Protein AF-A0A6I5RIF5-F1 (afdb_monomer_lite)

pLDDT: mean 98.1, std 1.43, range [87.19, 98.88]

Radius of gyration: 16.78 Å; chains: 1; bounding box: 30×26×51 Å

Sequence (70 aa):
MIPGEMLIESGEIELNAGRETVTLMVANTGDRPIQVGSHFHFFEVNKALSFDRDRAKGMRLDIPAGTAVR

Secondary structure (DSSP, 8-state):
--TT---PPS-----STT--------EE-SSS---EETTS-GGGS-TTEES-SGGGTT----S-TT-EE-

Structure (mmCIF, N/CA/C/O backbone):
data_AF-A0A6I5RIF5-F1
#
_entry.id   AF-A0A6I5RIF5-F1
#
loop_
_atom_site.group_PDB
_atom_site.id
_atom_site.type_symbol
_atom_site.label_atom_id
_atom_site.label_alt_id
_atom_site.label_comp_id
_atom_site.label_asym_id
_atom_site.label_entity_id
_atom_site.label_seq_id
_atom_site.pdbx_PDB_ins_code
_atom_site.Cartn_x
_atom_site.Cartn_y
_atom_site.Cartn_z
_atom_site.occupancy
_atom_site.B_iso_or_equiv
_atom_site.auth_seq_id
_atom_site.auth_comp_id
_atom_site.auth_asym_id
_atom_site.auth_atom_id
_atom_site.pdbx_PDB_model_num
ATOM 1 N N . MET A 1 1 ? -10.668 11.848 35.854 1.00 87.19 1 MET A N 1
ATOM 2 C CA . MET A 1 1 ? -11.587 12.131 34.736 1.00 87.19 1 MET A CA 1
ATOM 3 C C . MET A 1 1 ? -10.752 12.765 33.649 1.00 87.19 1 MET A C 1
ATOM 5 O O . MET A 1 1 ? -10.153 13.802 33.920 1.00 87.19 1 MET A O 1
ATOM 9 N N . ILE A 1 2 ? -10.624 12.103 32.501 1.00 96.69 2 ILE A N 1
ATOM 10 C CA . ILE A 1 2 ? -9.838 12.597 31.370 1.00 96.69 2 ILE A CA 1
ATOM 11 C C . ILE A 1 2 ? -10.834 12.907 30.240 1.00 96.69 2 ILE A C 1
ATOM 13 O O . ILE A 1 2 ? -11.304 11.988 29.572 1.00 96.69 2 ILE A O 1
ATOM 17 N N . PRO A 1 3 ? -11.224 14.181 30.033 1.00 97.31 3 PRO A N 1
ATOM 18 C CA . PRO A 1 3 ? -12.109 14.539 28.930 1.00 97.31 3 PRO A CA 1
ATOM 19 C C . PRO A 1 3 ? -11.501 14.108 27.591 1.00 97.31 3 PRO A C 1
ATOM 21 O O . PRO A 1 3 ? -10.407 14.545 27.239 1.00 97.31 3 PRO A O 1
ATOM 24 N N . GLY A 1 4 ? -12.218 13.262 26.851 1.00 97.44 4 GLY A N 1
ATOM 25 C CA . GLY A 1 4 ? -11.781 12.768 25.543 1.00 97.44 4 GLY A CA 1
ATOM 26 C C . GLY A 1 4 ? -10.886 11.527 25.577 1.00 97.44 4 GLY A C 1
ATOM 27 O O . GLY A 1 4 ? -10.318 11.187 24.542 1.00 97.44 4 GLY A O 1
ATOM 28 N N . GLU A 1 5 ? -10.747 10.842 26.720 1.00 97.75 5 GLU A N 1
ATOM 29 C CA . GLU A 1 5 ? -10.076 9.539 26.727 1.00 97.75 5 GLU A CA 1
ATOM 30 C C . GLU A 1 5 ? -10.821 8.521 25.854 1.00 97.75 5 GLU A C 1
ATOM 32 O O . GLU A 1 5 ? -12.049 8.425 25.879 1.00 97.75 5 GLU A O 1
ATOM 37 N N . MET A 1 6 ? -10.059 7.761 25.067 1.00 97.12 6 MET A N 1
ATOM 38 C CA . MET A 1 6 ? -10.576 6.626 24.313 1.00 97.12 6 MET A CA 1
ATOM 39 C C . MET A 1 6 ? -10.308 5.349 25.104 1.00 97.12 6 MET A C 1
ATOM 41 O O . MET A 1 6 ? -9.164 5.059 25.449 1.00 97.12 6 MET A O 1
ATOM 45 N N . LEU A 1 7 ? -11.358 4.568 25.341 1.00 96.62 7 LEU A N 1
ATOM 46 C CA . LEU A 1 7 ? -11.267 3.226 25.910 1.00 96.62 7 LEU A CA 1
ATOM 47 C C . LEU A 1 7 ? -11.394 2.224 24.762 1.00 96.62 7 LEU A C 1
ATOM 49 O O . LEU A 1 7 ? -12.493 1.798 24.420 1.00 96.62 7 LEU A O 1
ATOM 53 N N . ILE A 1 8 ? -10.273 1.937 24.099 1.00 97.50 8 ILE A N 1
ATOM 54 C CA . ILE A 1 8 ? -10.250 1.046 22.933 1.00 97.50 8 ILE A CA 1
ATOM 55 C C . ILE A 1 8 ? -10.254 -0.407 23.415 1.00 97.50 8 ILE A C 1
ATOM 57 O O . ILE A 1 8 ? -9.472 -0.778 24.291 1.00 97.50 8 ILE A O 1
ATOM 61 N N . GLU A 1 9 ? -11.128 -1.227 22.837 1.00 97.50 9 GLU A N 1
ATOM 62 C CA . GLU A 1 9 ? -11.143 -2.666 23.087 1.00 97.50 9 GLU A CA 1
ATOM 63 C C . GLU A 1 9 ? -9.885 -3.337 22.522 1.00 97.50 9 GLU A C 1
ATOM 65 O O . GLU A 1 9 ? -9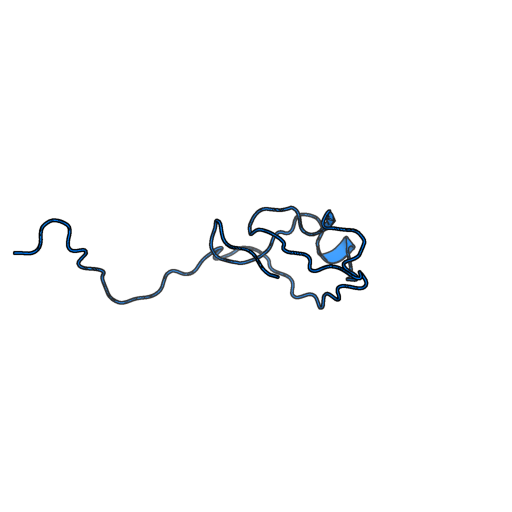.319 -2.914 21.513 1.00 97.50 9 GLU A O 1
ATOM 70 N N . SER A 1 10 ? -9.437 -4.411 23.169 1.00 96.81 10 SER A N 1
ATOM 71 C CA . SER A 1 10 ? -8.337 -5.214 22.644 1.00 96.81 10 SER A CA 1
ATOM 72 C C . SER A 1 10 ? -8.772 -5.976 21.396 1.00 96.81 10 SER A C 1
ATOM 74 O O . SER A 1 10 ? -9.851 -6.566 21.381 1.00 96.81 10 SER A O 1
ATOM 76 N N . GLY A 1 11 ? -7.899 -6.053 20.399 1.00 97.31 11 GLY A N 1
ATOM 77 C CA . GLY A 1 11 ? -8.135 -6.819 19.183 1.00 97.31 11 GLY A CA 1
ATOM 78 C C . GLY A 1 11 ? -7.369 -6.237 18.006 1.00 97.31 11 GLY A C 1
ATOM 79 O O . GLY A 1 11 ? -6.602 -5.285 18.152 1.00 97.31 11 GLY A O 1
ATOM 80 N N . GLU A 1 12 ? -7.604 -6.814 16.835 1.00 97.44 12 GLU A N 1
ATOM 81 C CA . GLU A 1 12 ? -7.049 -6.352 15.568 1.00 97.44 12 GLU A CA 1
ATOM 82 C C . GLU A 1 12 ? -8.176 -6.177 14.551 1.00 97.44 12 GLU A C 1
ATOM 84 O O . GLU A 1 12 ? -9.222 -6.824 14.638 1.00 97.44 12 GLU A O 1
ATOM 89 N N . ILE A 1 13 ? -7.960 -5.291 13.582 1.00 98.00 13 ILE A N 1
ATOM 90 C CA . ILE A 1 13 ? -8.878 -5.087 12.464 1.00 98.00 13 ILE A CA 1
ATOM 91 C C . ILE A 1 13 ? -8.200 -5.631 11.212 1.00 98.00 13 ILE A C 1
ATOM 93 O O . ILE A 1 13 ? -7.204 -5.072 10.750 1.00 98.00 13 ILE A O 1
ATOM 97 N N . GLU A 1 14 ? -8.762 -6.697 10.647 1.00 98.06 14 GLU A N 1
ATOM 98 C CA . GLU A 1 14 ? -8.360 -7.178 9.330 1.00 98.06 14 GLU A CA 1
ATOM 99 C C . GLU A 1 14 ? -8.818 -6.180 8.260 1.00 98.06 14 GLU A C 1
ATOM 101 O O . GLU A 1 14 ? -9.986 -5.789 8.187 1.00 98.06 14 GLU A O 1
ATOM 106 N N . LEU A 1 15 ? -7.883 -5.754 7.416 1.00 98.19 15 LEU A N 1
ATOM 107 C CA . LEU A 1 15 ? -8.161 -4.848 6.312 1.00 98.19 15 LEU A CA 1
ATOM 108 C C . LEU A 1 15 ? -8.288 -5.631 5.012 1.00 98.19 15 LEU A C 1
ATOM 110 O O . LEU A 1 15 ? -7.622 -6.637 4.814 1.00 98.19 15 LEU A O 1
ATOM 114 N N . ASN A 1 16 ? -9.127 -5.128 4.103 1.00 97.94 16 ASN A N 1
ATOM 115 C CA . ASN A 1 16 ? -9.279 -5.670 2.747 1.00 97.94 16 ASN A CA 1
ATOM 116 C C . ASN A 1 16 ? -9.664 -7.169 2.692 1.00 97.94 16 ASN A C 1
ATOM 118 O O . ASN A 1 16 ? -9.459 -7.808 1.661 1.00 97.94 16 ASN A O 1
ATOM 122 N N . ALA A 1 17 ? -10.279 -7.697 3.758 1.00 98.12 17 ALA A N 1
ATOM 123 C CA . ALA A 1 17 ? -10.671 -9.098 3.888 1.00 98.12 17 ALA A CA 1
ATOM 124 C C . ALA A 1 17 ? -11.466 -9.615 2.675 1.00 98.12 17 ALA A C 1
ATOM 126 O O . ALA A 1 17 ? -12.343 -8.933 2.133 1.00 98.12 17 ALA A O 1
ATOM 127 N N . GLY A 1 18 ? -11.148 -10.841 2.251 1.00 98.00 18 GLY A N 1
ATOM 128 C CA . GLY A 1 18 ? -11.821 -11.531 1.147 1.00 98.00 18 GLY A CA 1
ATOM 129 C C . GLY A 1 18 ? -11.525 -10.983 -0.254 1.00 98.00 18 GLY A C 1
ATOM 130 O O . GLY A 1 18 ? -12.156 -11.426 -1.212 1.00 98.00 18 GLY A O 1
ATOM 131 N N . ARG A 1 19 ? -10.595 -10.031 -0.405 1.00 98.06 19 ARG A N 1
ATOM 132 C CA . ARG A 1 19 ? -10.151 -9.544 -1.720 1.00 98.06 19 ARG A CA 1
ATOM 133 C C . ARG A 1 19 ? -8.953 -10.340 -2.223 1.00 98.06 19 ARG A C 1
ATOM 135 O O . ARG A 1 19 ? -8.107 -10.766 -1.446 1.00 98.06 19 ARG A O 1
ATOM 142 N N . GLU A 1 20 ? -8.872 -10.503 -3.538 1.00 97.81 20 GLU A N 1
ATOM 143 C CA . GLU A 1 20 ? -7.699 -11.098 -4.175 1.00 97.81 20 GLU A CA 1
ATOM 144 C C . GLU A 1 20 ? -6.472 -10.196 -4.007 1.00 97.81 20 GLU A C 1
ATOM 146 O O . GLU A 1 20 ? -6.553 -8.973 -4.151 1.00 97.81 20 GLU A O 1
ATOM 151 N N . THR A 1 21 ? -5.323 -10.810 -3.729 1.00 98.19 21 THR A N 1
ATOM 152 C CA . THR A 1 21 ? -4.044 -10.120 -3.545 1.00 98.19 21 THR A CA 1
ATOM 153 C C . THR A 1 21 ? -2.956 -10.761 -4.397 1.00 98.19 21 THR A C 1
ATOM 155 O O . THR A 1 21 ? -3.047 -11.911 -4.831 1.00 98.19 21 THR A O 1
ATOM 158 N N . VAL A 1 22 ? -1.900 -9.993 -4.663 1.00 98.12 22 VAL A N 1
ATOM 159 C CA . VAL A 1 22 ? -0.722 -10.462 -5.389 1.00 98.12 22 VAL A CA 1
ATOM 160 C C . VAL A 1 22 ? 0.532 -9.863 -4.766 1.00 98.12 22 VAL A C 1
ATOM 162 O O . VAL A 1 22 ? 0.599 -8.662 -4.510 1.00 98.12 22 VAL A O 1
ATOM 165 N N . THR A 1 23 ? 1.547 -10.693 -4.539 1.00 98.38 23 THR A N 1
ATOM 166 C CA . THR A 1 23 ? 2.860 -10.236 -4.073 1.00 98.38 23 THR A CA 1
ATOM 167 C C . THR A 1 23 ? 3.803 -10.069 -5.259 1.00 98.38 23 THR A C 1
ATOM 169 O O . THR A 1 23 ? 3.970 -10.988 -6.068 1.00 98.38 23 THR A O 1
ATOM 172 N N . LEU A 1 24 ? 4.430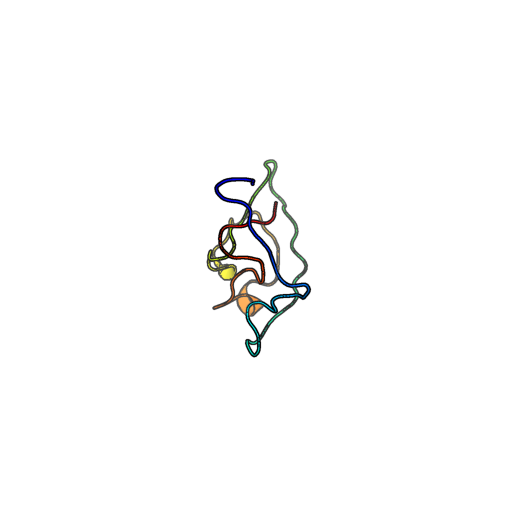 -8.894 -5.352 1.00 98.12 24 LEU A N 1
ATOM 173 C CA . LEU A 1 24 ? 5.377 -8.526 -6.402 1.00 98.12 24 LEU A CA 1
ATOM 174 C C . LEU A 1 24 ? 6.660 -7.977 -5.773 1.00 98.12 24 LEU A C 1
ATOM 176 O O . LEU A 1 24 ? 6.605 -7.193 -4.829 1.00 98.12 24 LEU A O 1
ATOM 180 N N . MET A 1 25 ? 7.811 -8.356 -6.327 1.00 98.44 25 MET A N 1
ATOM 181 C CA . MET A 1 25 ? 9.066 -7.655 -6.056 1.00 98.44 25 MET A CA 1
ATOM 182 C C . MET A 1 25 ? 9.140 -6.406 -6.930 1.00 98.44 25 MET A C 1
ATOM 184 O O . MET A 1 25 ? 8.867 -6.471 -8.129 1.00 98.44 25 MET A O 1
ATOM 188 N N . VAL A 1 26 ? 9.518 -5.282 -6.327 1.00 98.62 26 VAL A N 1
ATOM 189 C CA . VAL A 1 26 ? 9.564 -3.974 -6.986 1.00 98.62 26 VAL A CA 1
ATOM 190 C C . VAL A 1 26 ? 10.918 -3.335 -6.712 1.00 98.62 26 VAL A C 1
ATOM 192 O O . VAL A 1 26 ? 11.351 -3.279 -5.564 1.00 98.62 26 VAL A O 1
ATOM 195 N N . ALA A 1 27 ? 11.579 -2.841 -7.757 1.00 98.62 27 ALA A N 1
ATOM 196 C CA . ALA A 1 27 ? 12.850 -2.133 -7.647 1.00 98.62 27 ALA A CA 1
ATOM 197 C C . ALA A 1 27 ? 12.719 -0.703 -8.177 1.00 98.62 27 ALA A C 1
ATOM 199 O O . ALA A 1 27 ? 12.228 -0.494 -9.286 1.00 98.62 27 ALA A O 1
ATOM 200 N N . ASN A 1 28 ? 13.192 0.280 -7.412 1.00 98.69 28 ASN A N 1
ATOM 201 C CA . ASN A 1 28 ? 13.357 1.643 -7.906 1.00 98.69 28 ASN A CA 1
ATOM 202 C C . ASN A 1 28 ? 14.686 1.756 -8.661 1.00 98.69 28 ASN A C 1
ATOM 204 O O . ASN A 1 28 ? 15.749 1.674 -8.053 1.00 98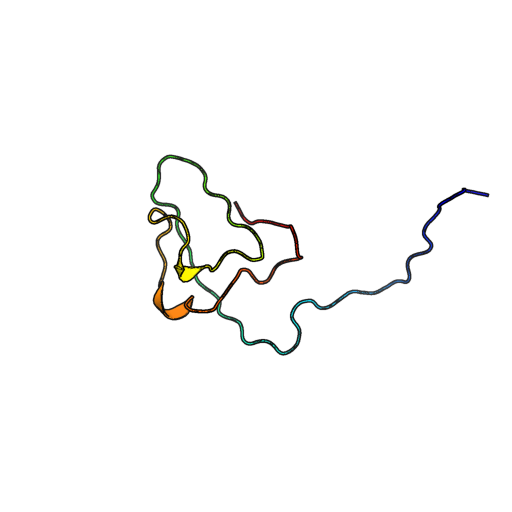.69 28 ASN A O 1
ATOM 208 N N . THR A 1 29 ? 14.623 1.941 -9.978 1.00 98.69 29 THR A N 1
ATOM 209 C CA . THR A 1 29 ? 15.793 2.135 -10.850 1.00 98.69 29 THR A CA 1
ATOM 210 C C . THR A 1 29 ? 16.132 3.612 -11.063 1.00 98.69 29 THR A C 1
ATOM 212 O O . THR A 1 29 ? 17.016 3.933 -11.855 1.00 98.69 29 THR A O 1
ATOM 215 N N . GLY A 1 30 ? 15.381 4.519 -10.436 1.00 98.25 30 GLY A N 1
ATOM 216 C CA . GLY A 1 30 ? 15.613 5.955 -10.487 1.00 98.25 30 GLY A CA 1
ATOM 217 C C . GLY A 1 30 ? 16.676 6.420 -9.494 1.00 98.25 30 GLY A C 1
ATOM 218 O O . GLY A 1 30 ? 17.101 5.696 -8.600 1.00 98.25 30 GLY A O 1
ATOM 219 N N . ASP A 1 31 ? 17.063 7.683 -9.632 1.00 98.31 31 ASP A N 1
ATOM 220 C CA . ASP A 1 31 ? 18.030 8.377 -8.772 1.00 98.31 31 ASP A CA 1
ATOM 221 C C . ASP A 1 31 ? 17.382 9.113 -7.587 1.00 98.31 31 ASP A C 1
ATOM 223 O O . ASP A 1 31 ? 18.062 9.726 -6.764 1.00 98.31 31 ASP A O 1
ATOM 227 N N . ARG A 1 32 ? 16.048 9.076 -7.505 1.00 98.62 32 ARG A N 1
ATOM 228 C CA . ARG A 1 32 ? 15.245 9.766 -6.497 1.00 98.62 32 ARG A CA 1
ATOM 229 C C . ARG A 1 32 ? 14.293 8.793 -5.812 1.00 98.62 32 ARG A C 1
ATOM 231 O O . ARG A 1 32 ? 13.809 7.850 -6.443 1.00 98.62 32 ARG A O 1
ATOM 238 N N . PRO A 1 33 ? 13.987 9.027 -4.530 1.00 98.62 33 PRO A N 1
ATOM 239 C CA . PRO A 1 33 ? 13.037 8.202 -3.803 1.00 98.62 33 PRO A CA 1
ATOM 240 C C . PRO A 1 33 ? 11.624 8.348 -4.380 1.00 98.62 33 PRO A C 1
ATOM 242 O O . PRO A 1 33 ? 11.217 9.436 -4.793 1.00 98.62 33 PRO A O 1
ATOM 245 N N . ILE A 1 34 ? 10.869 7.252 -4.371 1.00 98.81 34 ILE A N 1
ATOM 246 C CA . ILE A 1 34 ? 9.491 7.172 -4.866 1.00 98.81 34 ILE A CA 1
ATOM 247 C C . ILE A 1 34 ? 8.620 6.686 -3.717 1.00 98.81 34 ILE A C 1
ATOM 249 O O . ILE A 1 34 ? 9.006 5.775 -3.002 1.00 98.81 34 ILE A O 1
ATOM 253 N N . GLN A 1 35 ? 7.450 7.292 -3.540 1.00 98.88 35 GLN A N 1
ATOM 254 C CA . GLN A 1 35 ? 6.481 6.888 -2.527 1.00 98.88 35 GLN A CA 1
ATOM 255 C C . GLN A 1 35 ? 5.115 6.704 -3.185 1.00 98.88 35 GLN A C 1
ATOM 257 O O . GLN A 1 35 ? 4.694 7.550 -3.976 1.00 98.88 35 GLN A O 1
ATOM 262 N N . VAL A 1 36 ? 4.432 5.603 -2.874 1.00 98.81 36 VAL A N 1
ATOM 263 C CA . VAL A 1 36 ? 3.150 5.220 -3.484 1.00 98.81 36 VAL A CA 1
ATOM 264 C C . VAL A 1 36 ? 2.093 5.058 -2.397 1.00 98.81 36 VAL A C 1
ATOM 266 O O . VAL A 1 36 ? 2.306 4.351 -1.414 1.00 98.81 36 VAL A O 1
ATOM 269 N N . GLY A 1 37 ? 0.956 5.736 -2.565 1.00 98.69 37 GLY A N 1
ATOM 270 C CA . GLY A 1 37 ? -0.150 5.718 -1.606 1.00 98.69 37 GLY A CA 1
ATOM 271 C C . GLY A 1 37 ? -1.072 4.503 -1.740 1.00 98.69 37 GLY A C 1
ATOM 272 O O . GLY A 1 37 ? -1.177 3.900 -2.807 1.00 98.69 37 GLY A O 1
ATOM 273 N N . SER A 1 38 ? -1.800 4.203 -0.661 1.00 98.69 38 SER A N 1
ATOM 274 C CA . SER A 1 38 ? -2.710 3.049 -0.521 1.00 98.69 38 SER A CA 1
ATOM 275 C C . SER A 1 38 ? -3.707 2.828 -1.669 1.00 98.69 38 SER A C 1
ATOM 277 O O . SER A 1 38 ? -4.024 1.684 -1.969 1.00 98.69 38 SER A O 1
ATOM 279 N N . HIS A 1 39 ? -4.203 3.890 -2.316 1.00 98.62 39 HIS A N 1
ATOM 280 C CA . HIS A 1 39 ? -5.273 3.820 -3.329 1.00 98.62 39 HIS A CA 1
ATOM 281 C C . HIS A 1 39 ? -4.828 4.168 -4.751 1.00 98.62 39 HIS A C 1
ATOM 283 O O . HIS A 1 39 ? -5.658 4.250 -5.655 1.00 98.62 39 HIS A O 1
ATOM 289 N N . PHE A 1 40 ? -3.531 4.374 -4.971 1.00 98.81 40 PHE A N 1
ATOM 290 C CA . PHE A 1 40 ? -3.026 4.598 -6.317 1.00 98.81 40 PHE A CA 1
ATOM 291 C C . PHE A 1 40 ? -3.069 3.284 -7.112 1.00 98.81 40 PHE A C 1
ATOM 293 O O . PHE A 1 40 ? -2.699 2.231 -6.588 1.00 98.81 40 PHE A O 1
ATOM 300 N N . HIS A 1 41 ? -3.506 3.336 -8.372 1.00 98.75 41 HIS A N 1
ATOM 301 C CA . HIS A 1 41 ? -3.523 2.161 -9.242 1.00 98.75 41 HIS A CA 1
ATOM 302 C C . HIS A 1 41 ? -2.086 1.699 -9.512 1.00 98.75 41 HIS A C 1
ATOM 304 O O . HIS A 1 41 ? -1.323 2.376 -10.203 1.00 98.75 41 HIS A O 1
ATOM 310 N N . PHE A 1 42 ? -1.694 0.555 -8.944 1.00 98.75 42 PHE A N 1
ATOM 311 C CA . PHE A 1 42 ? -0.285 0.164 -8.871 1.00 98.75 42 PHE A CA 1
ATOM 312 C C . PHE A 1 42 ? 0.330 -0.064 -10.259 1.00 98.75 42 PHE A C 1
ATOM 314 O O . PHE A 1 42 ? 1.500 0.236 -10.472 1.00 98.75 42 PHE A O 1
ATOM 321 N N . PHE A 1 43 ? -0.474 -0.486 -11.240 1.00 98.62 43 PHE A N 1
ATOM 322 C CA . PHE A 1 43 ? -0.077 -0.590 -12.648 1.00 98.62 43 PHE A CA 1
ATOM 323 C C . PHE A 1 43 ? 0.481 0.716 -13.235 1.00 98.62 43 PHE A C 1
ATOM 325 O O . PHE A 1 43 ? 1.348 0.675 -14.107 1.00 98.62 43 PHE A O 1
ATOM 332 N N . GLU A 1 44 ? 0.004 1.876 -12.779 1.00 98.62 44 GLU A N 1
ATOM 333 C CA . GLU A 1 44 ? 0.297 3.192 -13.366 1.00 98.62 44 GLU A CA 1
ATOM 334 C C . GLU A 1 44 ? 1.368 3.976 -12.597 1.00 98.62 44 GLU A C 1
ATOM 336 O O . GLU A 1 44 ? 1.628 5.143 -12.895 1.00 98.62 44 GLU A O 1
ATOM 341 N N . VAL A 1 45 ? 2.008 3.362 -11.593 1.00 98.75 45 VAL A N 1
ATOM 342 C CA . VAL A 1 45 ? 3.035 4.045 -10.791 1.00 98.75 45 VAL A CA 1
ATOM 343 C C . VAL A 1 45 ? 4.224 4.437 -11.660 1.00 98.75 45 VAL A C 1
ATOM 345 O O . VAL A 1 45 ? 4.418 3.911 -12.764 1.00 98.75 45 VAL A O 1
ATOM 348 N N . ASN A 1 46 ? 5.046 5.341 -11.123 1.00 98.75 46 ASN A N 1
ATOM 349 C CA . ASN A 1 46 ? 6.233 5.883 -11.774 1.00 98.75 46 ASN A CA 1
ATOM 350 C C . ASN A 1 46 ? 7.005 4.814 -12.577 1.00 98.75 46 ASN A C 1
ATOM 352 O O . ASN A 1 46 ? 7.271 3.714 -12.093 1.00 98.75 46 ASN A O 1
ATOM 356 N N . LYS A 1 47 ? 7.364 5.154 -13.820 1.00 98.50 47 LYS A N 1
ATOM 357 C CA . LYS A 1 47 ? 8.050 4.266 -14.771 1.00 98.50 47 LYS A CA 1
ATOM 358 C C . LYS A 1 47 ? 9.423 3.783 -14.287 1.00 98.50 47 LYS A C 1
ATOM 360 O O . LYS A 1 47 ? 9.886 2.762 -14.773 1.00 98.50 47 LYS A O 1
ATOM 365 N N . ALA A 1 48 ? 10.043 4.482 -13.334 1.00 98.69 48 ALA A N 1
ATOM 366 C CA . ALA A 1 48 ? 11.288 4.059 -12.691 1.00 98.69 48 ALA A CA 1
ATOM 367 C C . ALA A 1 48 ? 11.109 2.895 -11.694 1.00 98.69 48 ALA A C 1
ATOM 369 O O . ALA A 1 48 ? 12.098 2.324 -11.246 1.00 98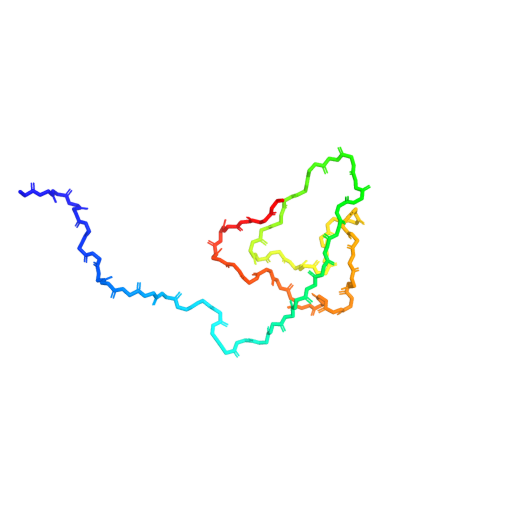.69 48 ALA A O 1
ATOM 370 N N . LEU A 1 49 ? 9.874 2.524 -11.337 1.00 98.81 49 LEU A N 1
ATOM 371 C CA . LEU A 1 49 ? 9.615 1.282 -10.614 1.00 98.81 49 LEU A CA 1
ATOM 372 C C . LEU A 1 49 ? 9.538 0.119 -11.611 1.00 98.81 49 LEU A C 1
ATOM 374 O O . LEU A 1 49 ? 8.638 0.069 -12.457 1.00 98.81 49 LEU A O 1
ATOM 378 N N . SER A 1 50 ? 10.490 -0.805 -11.487 1.00 98.75 50 SER A N 1
ATOM 379 C CA . SER A 1 50 ? 10.604 -2.036 -12.267 1.00 98.75 50 SER A CA 1
ATOM 380 C C . SER A 1 50 ? 9.956 -3.202 -11.520 1.00 98.75 50 SER A C 1
ATOM 382 O O . SER A 1 50 ? 10.340 -3.509 -10.390 1.00 98.75 50 SER A O 1
ATOM 384 N N . PHE A 1 51 ? 8.944 -3.806 -12.143 1.00 98.69 51 PHE A N 1
ATOM 385 C CA . PHE A 1 51 ? 8.175 -4.961 -11.673 1.00 98.69 51 PHE A CA 1
ATOM 386 C C . PHE A 1 51 ? 7.307 -5.501 -12.825 1.00 98.69 51 PHE A C 1
ATOM 388 O O . PHE A 1 51 ? 7.191 -4.863 -13.875 1.00 98.69 51 PHE A O 1
ATOM 395 N N . ASP A 1 52 ? 6.673 -6.659 -12.629 1.00 98.38 52 ASP A N 1
ATOM 396 C CA . ASP A 1 52 ? 5.686 -7.205 -13.569 1.00 98.38 52 ASP A CA 1
ATOM 397 C C . ASP A 1 52 ? 4.386 -6.381 -13.521 1.00 98.38 52 ASP A C 1
ATOM 399 O O . ASP A 1 52 ? 3.577 -6.523 -12.598 1.00 98.38 52 ASP A O 1
ATOM 403 N N . ARG A 1 53 ? 4.211 -5.474 -14.492 1.00 98.31 53 ARG A N 1
ATOM 404 C CA . ARG A 1 53 ? 3.067 -4.554 -14.516 1.00 98.31 53 ARG A CA 1
ATOM 405 C C . ARG A 1 53 ? 1.750 -5.268 -14.750 1.00 98.31 53 ARG A C 1
ATOM 407 O O . ARG A 1 53 ? 0.786 -4.929 -14.075 1.00 98.31 53 ARG A O 1
ATOM 414 N N . ASP A 1 54 ? 1.691 -6.253 -15.638 1.00 98.38 54 ASP A N 1
ATOM 415 C CA . ASP A 1 54 ? 0.425 -6.902 -15.994 1.00 98.38 54 ASP A CA 1
ATOM 416 C C . ASP A 1 54 ? -0.215 -7.593 -14.787 1.00 98.38 54 ASP A C 1
ATOM 418 O O . ASP A 1 54 ? -1.430 -7.506 -14.597 1.00 98.38 54 ASP A O 1
ATOM 422 N N . ARG A 1 55 ? 0.604 -8.157 -13.889 1.00 98.31 55 ARG A N 1
ATOM 423 C CA . ARG A 1 55 ? 0.138 -8.716 -12.610 1.00 98.31 55 AR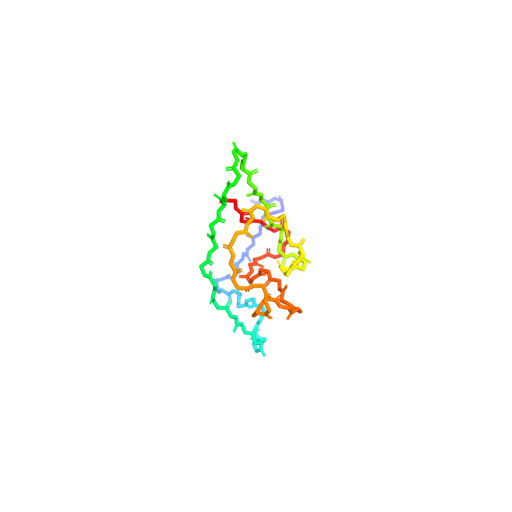G A CA 1
ATOM 424 C C . ARG A 1 55 ? -0.435 -7.681 -11.636 1.00 98.31 55 ARG A C 1
ATOM 426 O O . ARG A 1 55 ? -1.142 -8.067 -10.714 1.00 98.31 55 ARG A O 1
ATOM 433 N N . ALA A 1 56 ? -0.151 -6.391 -11.814 1.00 98.38 56 ALA A N 1
ATOM 434 C CA . ALA A 1 56 ? -0.647 -5.302 -10.967 1.00 98.38 56 ALA A CA 1
ATOM 435 C C . ALA A 1 56 ? -1.885 -4.582 -11.534 1.00 98.38 56 ALA A C 1
ATOM 437 O O . ALA A 1 56 ? -2.366 -3.615 -10.935 1.00 98.38 56 ALA A O 1
ATOM 438 N N . LYS A 1 57 ? -2.395 -4.999 -12.697 1.00 98.31 57 LYS A N 1
ATOM 439 C CA . LYS A 1 57 ? -3.545 -4.357 -13.341 1.00 98.31 57 LYS A CA 1
ATOM 440 C C . LYS A 1 57 ? -4.805 -4.511 -12.487 1.00 98.31 57 LYS A C 1
ATOM 442 O O . LYS A 1 57 ? -5.183 -5.615 -12.121 1.00 98.31 57 LYS A O 1
ATOM 447 N N . GLY A 1 58 ? -5.461 -3.395 -12.183 1.00 98.19 58 GLY A N 1
ATOM 448 C CA . GLY A 1 58 ? -6.624 -3.346 -11.293 1.00 98.19 58 GLY A CA 1
ATOM 449 C C . GLY A 1 58 ? -6.282 -3.425 -9.801 1.00 98.19 58 GLY A C 1
ATOM 450 O O . GLY A 1 58 ? -7.192 -3.376 -8.977 1.00 98.19 58 GLY A O 1
ATOM 451 N N . MET A 1 59 ? -4.996 -3.504 -9.441 1.00 98.62 59 MET A N 1
ATOM 452 C CA . MET A 1 59 ? -4.545 -3.657 -8.058 1.00 98.62 59 MET A CA 1
ATOM 453 C C . MET A 1 59 ? -4.078 -2.328 -7.452 1.00 98.62 59 MET A C 1
ATOM 455 O O . MET A 1 59 ? -3.653 -1.398 -8.144 1.00 98.62 59 MET A O 1
ATOM 459 N N . ARG A 1 60 ? -4.121 -2.260 -6.123 1.00 98.75 60 ARG A N 1
ATOM 460 C CA . ARG A 1 60 ? -3.553 -1.187 -5.294 1.00 98.75 60 ARG A CA 1
ATOM 461 C C . ARG A 1 60 ? -2.780 -1.805 -4.129 1.00 98.75 60 ARG A C 1
ATOM 463 O O . ARG A 1 60 ? -2.889 -3.006 -3.899 1.00 98.75 60 ARG A O 1
ATOM 470 N N . LEU A 1 61 ? -2.026 -0.994 -3.390 1.00 98.75 61 LEU A N 1
ATOM 471 C CA . LEU A 1 61 ? -1.323 -1.477 -2.201 1.00 98.75 61 LEU A CA 1
ATOM 472 C C . LEU A 1 61 ? -2.316 -1.960 -1.135 1.00 98.75 61 LEU A C 1
ATOM 474 O O . LEU A 1 61 ? -3.291 -1.275 -0.806 1.00 98.75 61 LEU A O 1
ATOM 478 N N . ASP A 1 62 ? -2.033 -3.136 -0.586 1.00 98.69 62 ASP A N 1
ATOM 479 C CA . ASP A 1 62 ? -2.795 -3.760 0.491 1.00 98.69 62 ASP A CA 1
ATOM 480 C C . ASP A 1 62 ? -2.282 -3.276 1.857 1.00 98.69 62 ASP A C 1
ATOM 482 O O . ASP A 1 62 ? -1.565 -3.969 2.572 1.00 98.69 62 ASP A O 1
ATOM 486 N N . ILE A 1 63 ? -2.553 -2.003 2.158 1.00 98.62 63 ILE A N 1
ATOM 487 C CA . ILE A 1 63 ? -2.090 -1.296 3.363 1.00 98.62 63 ILE A CA 1
ATOM 488 C C . ILE A 1 63 ? -3.225 -0.432 3.945 1.00 98.62 63 ILE A C 1
ATOM 490 O O . ILE A 1 63 ? -4.198 -0.150 3.230 1.00 98.62 63 ILE A O 1
ATOM 494 N N . PRO A 1 64 ? -3.123 0.042 5.205 1.00 98.75 64 PRO A N 1
ATOM 495 C CA . PRO A 1 64 ? -4.118 0.936 5.791 1.00 98.75 64 PRO A CA 1
ATOM 496 C C . PRO A 1 64 ? -4.393 2.178 4.939 1.00 98.75 64 PRO A C 1
ATOM 498 O O . PRO A 1 64 ? -3.481 2.793 4.374 1.00 98.75 64 PRO A O 1
ATOM 501 N N . ALA A 1 65 ? -5.667 2.562 4.848 1.00 98.56 65 ALA A N 1
ATOM 502 C CA . ALA A 1 65 ? -6.093 3.696 4.037 1.00 98.56 65 ALA A CA 1
ATOM 503 C C . ALA A 1 65 ? -5.383 4.992 4.466 1.00 98.56 65 ALA A C 1
ATOM 505 O O . ALA A 1 65 ? -5.196 5.258 5.650 1.00 98.56 65 ALA A O 1
ATOM 506 N N . GLY A 1 66 ? -4.961 5.792 3.486 1.00 98.19 66 GLY A N 1
ATOM 507 C CA . GLY A 1 66 ? -4.210 7.032 3.717 1.00 98.19 66 GLY A CA 1
ATOM 508 C C . GLY A 1 66 ? -2.702 6.851 3.940 1.00 98.19 66 GLY A C 1
ATOM 509 O O . GLY A 1 66 ? -1.970 7.833 3.847 1.00 98.19 66 GLY A O 1
ATOM 510 N N . THR A 1 67 ? -2.209 5.626 4.155 1.00 98.69 67 THR A N 1
ATOM 511 C CA . THR A 1 67 ? -0.762 5.355 4.270 1.00 98.69 67 THR A CA 1
ATOM 512 C C . THR A 1 67 ? -0.088 5.180 2.901 1.00 98.69 67 THR A C 1
ATOM 514 O O . THR A 1 67 ? -0.750 5.198 1.853 1.00 98.69 67 THR A O 1
ATOM 517 N N . ALA A 1 68 ? 1.243 5.048 2.903 1.00 98.44 68 ALA A N 1
ATOM 518 C CA . ALA A 1 68 ? 2.068 4.891 1.711 1.00 98.44 68 ALA A CA 1
ATOM 519 C C . ALA A 1 68 ? 3.316 4.034 1.984 1.00 98.44 68 ALA A C 1
ATOM 521 O O . ALA A 1 68 ? 3.785 3.968 3.119 1.00 98.44 68 ALA A O 1
ATOM 522 N N . VAL A 1 69 ? 3.877 3.446 0.925 1.00 98.38 69 VAL A N 1
ATOM 523 C CA . VAL A 1 69 ? 5.169 2.733 0.936 1.00 98.38 69 VAL A CA 1
ATOM 524 C C . VAL A 1 69 ? 6.210 3.572 0.197 1.00 98.38 69 VAL A C 1
ATOM 526 O O . VAL A 1 69 ? 5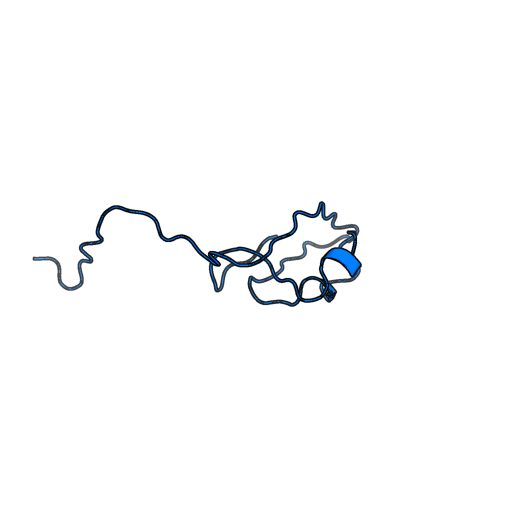.877 4.189 -0.818 1.00 98.38 69 VAL A O 1
ATOM 529 N N . ARG A 1 70 ? 7.444 3.611 0.709 1.00 96.88 70 ARG A N 1
ATOM 530 C CA . ARG A 1 70 ? 8.575 4.381 0.178 1.00 96.88 70 ARG A CA 1
ATOM 531 C C . ARG A 1 70 ? 9.809 3.502 0.033 1.00 96.88 70 ARG A C 1
ATOM 533 O O . ARG A 1 70 ? 10.035 2.701 0.961 1.00 96.88 70 ARG A O 1
#

Foldseek 3Di:
DDVPDDPDDDDDDDPPPPDDDDDKDKDQQDPDDDKFFQPPQPLPGDPSIDIDSVVSGVHGDRDDHPDIDD